Protein AF-A0A1H3P7P6-F1 (afdb_monomer_lite)

Radius of gyration: 22.03 Å; chains: 1; bounding box: 54×35×64 Å

Structure (mmCIF, N/CA/C/O backbone):
data_AF-A0A1H3P7P6-F1
#
_entry.id   AF-A0A1H3P7P6-F1
#
loop_
_atom_site.group_PDB
_atom_site.id
_atom_site.type_symbol
_atom_site.label_atom_id
_atom_site.label_alt_id
_atom_site.label_comp_id
_atom_site.label_asym_id
_atom_site.label_entity_id
_atom_site.label_seq_id
_atom_site.pdbx_PDB_ins_code
_atom_site.Cartn_x
_atom_site.Cartn_y
_atom_site.Cartn_z
_atom_site.occupancy
_atom_site.B_iso_or_equiv
_atom_site.auth_seq_id
_atom_site.auth_comp_id
_atom_site.auth_asym_id
_atom_site.auth_atom_id
_atom_site.pdbx_PDB_model_num
ATOM 1 N N . MET A 1 1 ? -0.765 0.058 4.656 1.00 95.88 1 MET A N 1
ATOM 2 C CA . MET A 1 1 ? -0.968 -0.649 5.944 1.00 95.88 1 MET A CA 1
ATOM 3 C C . MET A 1 1 ? -2.352 -1.252 5.969 1.00 95.88 1 MET A C 1
ATOM 5 O O . MET A 1 1 ? -3.207 -0.798 5.215 1.00 95.88 1 MET A O 1
ATOM 9 N N . PHE A 1 2 ? -2.593 -2.217 6.846 1.00 97.56 2 PHE A N 1
ATOM 10 C CA . PHE A 1 2 ? -3.927 -2.758 7.066 1.00 97.56 2 PHE A CA 1
A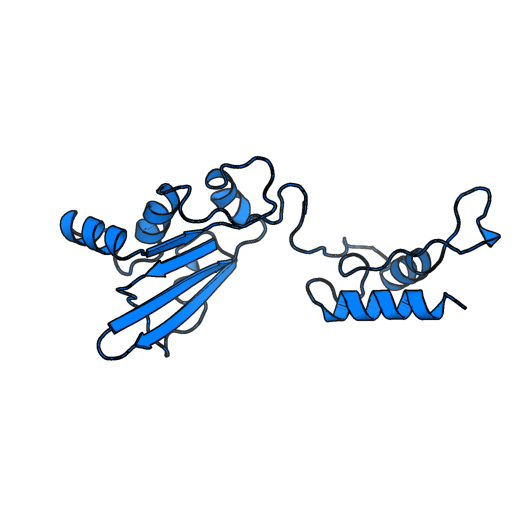TOM 11 C C . PHE A 1 2 ? -4.147 -3.141 8.531 1.00 97.56 2 PHE A C 1
ATOM 13 O O . PHE A 1 2 ? -3.188 -3.386 9.262 1.00 97.56 2 PHE A O 1
ATOM 20 N N . PHE A 1 3 ? -5.417 -3.219 8.923 1.00 97.81 3 PHE A N 1
ATOM 21 C CA . PHE A 1 3 ? -5.871 -3.686 10.231 1.00 97.81 3 PHE A CA 1
ATOM 22 C C . PHE A 1 3 ? -7.093 -4.581 10.047 1.00 97.81 3 PHE A C 1
ATOM 24 O O . PHE A 1 3 ? -8.014 -4.205 9.326 1.00 97.81 3 PHE A O 1
ATOM 31 N N . VAL A 1 4 ? -7.115 -5.735 10.709 1.00 97.38 4 VAL A N 1
ATOM 32 C CA . VAL A 1 4 ? -8.222 -6.698 10.725 1.00 97.38 4 VAL A CA 1
ATOM 33 C C . VAL A 1 4 ? -8.817 -6.736 12.126 1.00 97.38 4 VAL A C 1
ATOM 35 O O . VAL A 1 4 ? -8.105 -7.003 13.094 1.00 97.38 4 VAL A O 1
ATOM 38 N N . THR A 1 5 ? -10.123 -6.506 12.244 1.00 95.94 5 THR A N 1
ATOM 39 C CA . THR A 1 5 ? -10.837 -6.430 13.525 1.00 95.94 5 THR A CA 1
ATOM 40 C C . THR A 1 5 ? -12.080 -7.316 13.558 1.00 95.94 5 THR A C 1
ATOM 42 O O . THR A 1 5 ? -12.765 -7.499 12.547 1.00 95.94 5 THR A O 1
ATOM 45 N N . LYS A 1 6 ? -12.387 -7.853 14.744 1.00 95.56 6 LYS A N 1
ATOM 46 C CA . LYS A 1 6 ? -13.643 -8.565 15.033 1.00 95.56 6 LYS A CA 1
ATOM 47 C C . LYS A 1 6 ? -14.821 -7.629 15.315 1.00 95.56 6 LYS A C 1
ATOM 49 O O . LYS A 1 6 ? -15.964 -8.065 15.308 1.00 95.56 6 LYS A O 1
ATOM 54 N N . THR A 1 7 ? -14.555 -6.350 15.564 1.00 92.81 7 THR A N 1
ATOM 55 C CA . THR A 1 7 ? -15.573 -5.365 15.949 1.00 92.81 7 THR A CA 1
ATOM 56 C C . THR A 1 7 ? -15.496 -4.133 15.042 1.00 92.81 7 THR A C 1
ATOM 58 O O . THR A 1 7 ? -15.163 -3.040 15.512 1.00 92.81 7 THR A O 1
ATOM 61 N N . PRO A 1 8 ? -15.729 -4.279 13.723 1.00 94.69 8 PRO A N 1
ATOM 62 C CA . PRO A 1 8 ? -15.761 -3.126 12.833 1.00 94.69 8 PRO A CA 1
ATOM 63 C C . PRO A 1 8 ? -16.946 -2.222 13.185 1.00 94.69 8 PRO A C 1
ATOM 65 O O . PRO A 1 8 ? -18.066 -2.693 13.363 1.00 94.69 8 PRO A O 1
ATOM 68 N N . TRP A 1 9 ? -16.712 -0.911 13.250 1.00 92.75 9 TRP A N 1
ATOM 69 C CA . TRP A 1 9 ? -17.797 0.075 13.352 1.00 92.75 9 TRP A CA 1
ATOM 70 C C . TRP A 1 9 ? -18.445 0.367 11.987 1.00 92.75 9 TRP A C 1
ATOM 72 O O . TRP A 1 9 ? -19.517 0.966 11.919 1.00 92.75 9 TRP A O 1
ATOM 82 N N . TRP A 1 10 ? -17.781 -0.036 10.900 1.00 95.00 10 TRP A N 1
ATOM 83 C CA . TRP A 1 10 ? -18.256 0.061 9.522 1.00 95.00 10 TRP A CA 1
ATOM 84 C C . TRP A 1 10 ? -18.984 -1.215 9.081 1.00 95.00 10 TRP A C 1
ATOM 86 O O . TRP A 1 10 ? -18.931 -2.247 9.749 1.00 95.00 10 TRP A O 1
ATOM 96 N N . ASN A 1 11 ? -19.651 -1.150 7.929 1.00 95.25 11 ASN A N 1
ATOM 97 C CA . ASN A 1 11 ? -20.372 -2.269 7.321 1.00 95.25 11 ASN A CA 1
ATOM 98 C C . ASN A 1 11 ? -20.254 -2.248 5.784 1.00 95.25 11 ASN A C 1
ATOM 100 O O . ASN A 1 11 ? -19.568 -1.397 5.220 1.00 95.25 11 ASN A O 1
ATOM 104 N N . ALA A 1 12 ? -20.946 -3.163 5.098 1.00 93.94 12 ALA A N 1
ATOM 105 C CA . ALA A 1 12 ? -20.915 -3.293 3.635 1.00 93.94 12 ALA A CA 1
ATOM 106 C C . ALA A 1 12 ? -21.368 -2.037 2.856 1.00 93.94 12 ALA A C 1
ATOM 108 O O . ALA A 1 12 ? -21.060 -1.906 1.676 1.00 93.94 12 ALA A O 1
ATOM 109 N N . LYS A 1 13 ? -22.098 -1.110 3.491 1.00 95.81 13 LYS A N 1
ATOM 110 C CA . LYS A 1 13 ? -22.553 0.152 2.880 1.00 95.81 13 LYS A CA 1
ATOM 111 C C . LYS A 1 13 ? -21.611 1.324 3.164 1.00 95.81 13 LYS A C 1
ATOM 113 O O . LYS A 1 13 ? -21.817 2.414 2.630 1.00 95.81 13 LYS A O 1
ATOM 118 N N . THR A 1 14 ? -20.607 1.141 4.022 1.00 95.56 14 THR A N 1
ATOM 119 C CA . THR A 1 14 ? -19.633 2.189 4.322 1.00 95.56 14 THR A CA 1
ATOM 120 C C . THR A 1 14 ? -18.809 2.486 3.077 1.00 95.56 14 THR A C 1
ATOM 122 O O . THR A 1 14 ? -18.147 1.611 2.525 1.00 95.56 14 THR A O 1
ATOM 125 N N . LYS A 1 15 ? -18.848 3.742 2.628 1.00 96.12 15 LYS A N 1
ATOM 126 C CA . LYS A 1 15 ? -18.106 4.167 1.441 1.00 96.12 15 LYS A CA 1
ATOM 127 C C . LYS A 1 15 ? -16.597 4.174 1.728 1.00 96.12 15 LYS A C 1
ATOM 129 O O . LYS A 1 15 ? -16.200 4.538 2.844 1.00 96.12 15 LYS A O 1
ATOM 134 N N . PRO A 1 16 ? -15.749 3.864 0.731 1.00 94.81 16 PRO A N 1
ATOM 135 C CA . PRO A 1 16 ? -14.332 4.208 0.790 1.00 94.81 16 PRO A CA 1
ATOM 136 C C . PRO A 1 16 ? -14.144 5.684 1.163 1.00 94.81 16 PRO A C 1
ATOM 138 O O . PRO A 1 16 ? -15.038 6.506 0.955 1.00 94.81 16 PRO A O 1
ATOM 141 N N . GLN A 1 17 ? -12.987 6.025 1.723 1.00 96.12 17 GLN A N 1
ATOM 142 C CA . GLN A 1 17 ? -12.634 7.381 2.167 1.00 96.12 17 GLN A CA 1
ATOM 143 C C . GLN A 1 17 ? -13.450 7.952 3.330 1.00 96.12 17 GLN A C 1
ATOM 145 O O . GLN A 1 17 ? -13.184 9.071 3.771 1.00 96.12 17 GLN A O 1
ATOM 150 N N . THR A 1 18 ? -14.410 7.208 3.885 1.00 94.12 18 THR A N 1
ATOM 151 C CA . THR A 1 18 ? -15.083 7.625 5.120 1.00 94.12 18 THR A CA 1
ATOM 152 C C . THR A 1 18 ? -14.019 7.905 6.191 1.00 94.12 18 THR A C 1
ATOM 154 O O . THR A 1 18 ? -13.221 7.031 6.499 1.00 94.12 18 THR A O 1
ATOM 157 N N . ARG A 1 19 ? -13.987 9.132 6.735 1.00 91.19 19 ARG A N 1
ATOM 158 C CA . ARG A 1 19 ? -12.979 9.630 7.702 1.00 91.19 19 ARG A CA 1
ATOM 159 C C . ARG A 1 19 ? -11.539 9.794 7.180 1.00 91.19 19 ARG A C 1
ATOM 161 O O . ARG A 1 19 ? -10.628 9.919 7.997 1.00 91.19 19 ARG A O 1
ATOM 168 N N . ILE A 1 20 ? -11.307 9.868 5.867 1.00 93.12 20 ILE A N 1
ATOM 169 C CA . ILE A 1 20 ? -9.950 10.043 5.307 1.00 93.12 20 ILE A CA 1
ATOM 170 C C . ILE A 1 20 ? -9.201 11.253 5.889 1.00 93.12 20 ILE A C 1
ATOM 172 O O . ILE A 1 20 ? -8.018 11.158 6.187 1.00 93.12 20 ILE A O 1
ATOM 176 N N . SER A 1 21 ? -9.903 12.357 6.165 1.00 91.56 21 SER A N 1
ATOM 177 C CA . SER A 1 21 ? -9.319 13.576 6.744 1.00 91.56 21 SER A CA 1
ATOM 178 C C . SER A 1 21 ? -8.816 13.421 8.183 1.00 91.56 21 SER A C 1
ATOM 180 O O . SER A 1 21 ? -8.135 14.307 8.692 1.00 91.56 21 SER A O 1
ATOM 182 N N . SER A 1 22 ? -9.159 12.325 8.865 1.00 89.50 22 SER A N 1
ATOM 183 C CA . SER A 1 22 ? -8.781 12.091 10.263 1.00 89.50 22 SER A CA 1
ATOM 184 C C . SER A 1 22 ? -7.421 11.418 10.420 1.00 89.50 22 SER A C 1
ATOM 186 O O . SER A 1 22 ? -6.948 11.304 11.542 1.00 89.50 22 SER A O 1
ATOM 188 N N . ILE A 1 23 ? -6.805 10.932 9.343 1.00 92.94 23 ILE A N 1
ATOM 189 C CA . ILE A 1 23 ? -5.589 10.118 9.392 1.00 92.94 23 ILE A CA 1
ATOM 190 C C . ILE A 1 23 ? -4.609 10.576 8.304 1.00 92.94 23 ILE A C 1
ATOM 192 O O . ILE A 1 23 ? -5.054 10.952 7.222 1.0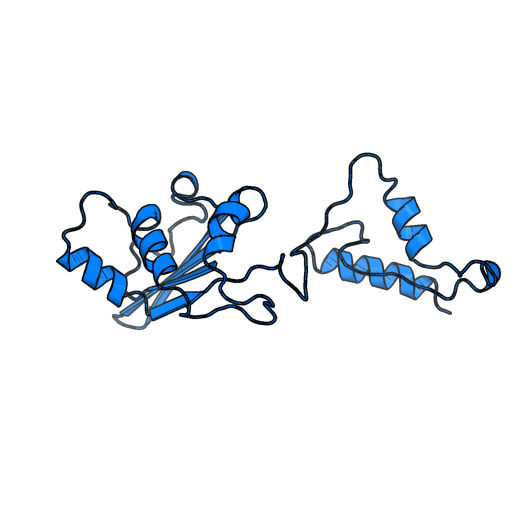0 92.94 23 ILE A O 1
ATOM 196 N N . PRO A 1 24 ? -3.280 10.528 8.524 1.00 95.00 24 PRO A N 1
ATOM 197 C CA . PRO A 1 24 ? -2.319 10.804 7.459 1.00 95.00 24 PRO A CA 1
ATOM 198 C C . PRO A 1 24 ? -2.389 9.728 6.365 1.00 95.00 24 PRO A C 1
ATOM 200 O O . PRO A 1 24 ? -1.671 8.744 6.419 1.00 95.00 24 PRO A O 1
ATOM 203 N N . ALA A 1 25 ? -3.253 9.854 5.368 1.00 95.94 25 ALA A N 1
ATOM 204 C CA . ALA A 1 25 ? -3.377 8.868 4.296 1.00 95.94 25 ALA A CA 1
ATOM 205 C C . ALA A 1 25 ? -3.871 9.522 3.009 1.00 95.94 25 ALA A C 1
ATOM 207 O O . ALA A 1 25 ? -4.503 10.575 3.048 1.00 95.94 25 ALA A O 1
ATOM 208 N N . ARG A 1 26 ? -3.611 8.860 1.880 1.00 95.50 26 ARG A N 1
ATOM 209 C CA . ARG A 1 26 ? -4.205 9.217 0.590 1.00 95.50 26 ARG A CA 1
ATOM 210 C C . ARG A 1 26 ? -5.553 8.540 0.417 1.00 95.50 26 ARG A C 1
ATOM 212 O O . ARG A 1 26 ? -6.504 9.164 -0.038 1.00 95.50 26 ARG A O 1
ATOM 219 N N . GLU A 1 27 ? -5.629 7.264 0.795 1.00 96.25 27 GLU A N 1
ATOM 220 C CA . GLU A 1 27 ? -6.845 6.478 0.647 1.00 96.25 27 GLU A CA 1
ATOM 221 C C . GLU A 1 27 ? -7.135 5.581 1.855 1.00 96.25 27 GLU A C 1
ATOM 223 O O . GLU A 1 27 ? -6.237 4.969 2.444 1.00 96.25 27 GLU A O 1
ATOM 228 N N . LEU A 1 28 ? -8.424 5.461 2.176 1.00 96.94 28 LEU A N 1
ATOM 229 C CA . LEU A 1 28 ? -8.976 4.495 3.117 1.00 96.94 28 LEU A CA 1
ATOM 230 C C . LEU A 1 28 ? -9.960 3.575 2.408 1.00 96.94 28 LEU A C 1
ATOM 232 O O . LEU A 1 28 ? -10.953 4.026 1.831 1.00 96.94 28 LEU A O 1
ATOM 236 N N . HIS A 1 29 ? -9.721 2.274 2.529 1.00 97.75 29 HIS A N 1
ATOM 237 C CA . HIS A 1 29 ? -10.602 1.244 1.990 1.00 97.75 29 HIS A CA 1
ATOM 238 C C . HIS A 1 29 ? -11.103 0.353 3.110 1.00 97.75 29 HIS A C 1
ATOM 240 O O . HIS A 1 29 ? -10.318 -0.118 3.932 1.00 97.75 29 HIS A O 1
ATOM 246 N N . TYR A 1 30 ? -12.408 0.111 3.121 1.00 97.38 30 TYR A N 1
ATOM 247 C CA . TYR A 1 30 ? -13.073 -0.718 4.112 1.00 97.38 30 TYR A CA 1
ATOM 248 C C . TYR A 1 30 ? -13.551 -2.005 3.457 1.00 97.38 30 TYR A C 1
ATOM 250 O O . TYR A 1 30 ? -14.218 -1.985 2.427 1.00 97.38 30 TYR A O 1
ATOM 258 N N . TYR A 1 31 ? -13.228 -3.120 4.089 1.00 97.00 31 TYR A N 1
ATOM 259 C CA . TYR A 1 31 ? -13.783 -4.426 3.794 1.00 97.00 31 TYR A CA 1
ATOM 260 C C . TYR A 1 31 ? -14.583 -4.892 5.005 1.00 97.00 31 TYR A C 1
ATOM 262 O O . TYR A 1 31 ? -14.176 -4.688 6.155 1.00 97.00 31 TYR A O 1
ATOM 270 N N . TYR A 1 32 ? -15.722 -5.514 4.746 1.00 97.06 32 TYR A N 1
ATOM 271 C CA . TYR A 1 32 ? -16.620 -6.037 5.762 1.00 97.06 32 TYR A CA 1
ATOM 272 C C . TYR A 1 32 ? -17.166 -7.377 5.292 1.00 97.06 32 TYR A C 1
ATOM 274 O O . TYR A 1 32 ? -17.545 -7.518 4.131 1.00 97.06 32 TYR A O 1
ATOM 282 N N . ARG A 1 33 ? -17.219 -8.344 6.204 1.00 94.88 33 ARG A N 1
ATOM 283 C CA . ARG A 1 33 ? -17.880 -9.628 5.991 1.00 94.88 33 ARG A CA 1
ATOM 284 C C . ARG A 1 33 ? -18.620 -10.058 7.253 1.00 94.88 33 ARG A C 1
ATOM 286 O O . ARG A 1 33 ? -18.193 -9.746 8.368 1.00 94.88 33 ARG A O 1
ATOM 293 N N . GLU A 1 34 ? -19.685 -10.815 7.044 1.00 93.44 34 GLU A N 1
ATOM 294 C CA . GLU A 1 34 ? -20.414 -11.540 8.083 1.00 93.44 34 GLU A CA 1
ATOM 295 C C . GLU A 1 34 ? -20.114 -13.031 7.917 1.00 93.44 34 GLU A C 1
ATOM 297 O O . GLU A 1 34 ? -20.113 -13.549 6.801 1.00 93.44 34 GLU A O 1
ATOM 302 N N . GLU A 1 35 ? -19.794 -13.701 9.019 1.00 84.94 35 GLU A N 1
ATOM 303 C CA . GLU A 1 35 ? -19.527 -15.139 9.088 1.00 84.94 35 GLU A CA 1
ATOM 304 C C . GLU A 1 35 ? -20.428 -15.720 10.186 1.00 84.94 35 GLU A C 1
ATOM 306 O O . GLU A 1 35 ? -20.048 -15.781 11.354 1.00 84.94 35 GLU A O 1
ATOM 311 N N . GLY A 1 36 ? -21.660 -16.086 9.815 1.00 86.00 36 GLY A N 1
ATOM 312 C CA . GLY A 1 36 ? -22.705 -16.437 10.782 1.00 86.00 36 GLY A CA 1
ATOM 313 C C . GLY A 1 36 ? -23.077 -15.231 11.646 1.00 86.00 36 GLY A C 1
ATOM 314 O O . GLY A 1 36 ? -23.346 -14.154 11.116 1.00 86.00 36 GLY A O 1
ATOM 315 N N . ASP A 1 37 ? -23.035 -15.403 12.967 1.00 86.19 37 ASP A N 1
ATOM 316 C CA . ASP A 1 37 ? -23.280 -14.323 13.934 1.00 86.19 37 ASP A CA 1
ATOM 317 C C . ASP A 1 37 ? -22.048 -13.425 14.165 1.00 86.19 37 ASP A C 1
ATOM 319 O O . ASP A 1 37 ? -22.123 -12.412 14.868 1.00 86.19 37 ASP A O 1
ATOM 323 N N . GLU A 1 38 ? -20.892 -13.770 13.586 1.00 90.81 38 GLU A N 1
ATOM 324 C CA . GLU A 1 38 ? -19.673 -12.983 13.732 1.00 90.81 38 GLU A CA 1
ATOM 325 C C . GLU A 1 38 ? -19.503 -11.941 12.624 1.00 90.81 38 GLU A C 1
ATOM 327 O O . GLU A 1 38 ? -19.786 -12.162 11.446 1.00 90.81 38 GLU A O 1
ATOM 332 N N . LYS A 1 39 ? -18.927 -10.797 13.005 1.00 93.19 39 LYS A N 1
ATOM 333 C CA . LYS A 1 39 ? -18.513 -9.738 12.083 1.00 93.19 39 LYS A CA 1
ATOM 334 C C . LYS A 1 39 ? -16.997 -9.713 11.968 1.00 93.19 39 LYS A C 1
ATOM 336 O O . LYS A 1 39 ? -16.262 -9.934 12.937 1.00 93.19 39 LYS A O 1
ATOM 341 N N . ARG A 1 40 ? -16.507 -9.416 10.768 1.00 95.56 40 ARG A N 1
ATOM 342 C CA . ARG A 1 40 ? -15.085 -9.179 10.509 1.00 95.56 40 ARG A CA 1
ATOM 343 C C . ARG A 1 40 ? -14.940 -7.987 9.582 1.00 95.56 40 ARG A C 1
ATOM 345 O O . ARG A 1 40 ? -15.624 -7.885 8.567 1.00 95.56 40 ARG A O 1
ATOM 352 N N . GLY A 1 41 ? -14.020 -7.097 9.922 1.00 96.38 41 GLY A N 1
ATOM 353 C CA . GLY A 1 41 ? -13.666 -5.973 9.072 1.00 96.38 41 GLY A CA 1
ATOM 354 C C . GLY A 1 41 ? -12.173 -5.911 8.835 1.00 96.38 41 GLY A C 1
ATOM 355 O O . GLY A 1 41 ? -11.383 -6.249 9.713 1.00 96.38 41 GLY A O 1
ATOM 356 N N . MET A 1 42 ? -11.794 -5.432 7.658 1.00 97.38 42 MET A N 1
ATOM 357 C CA . MET A 1 42 ? -10.442 -4.967 7.390 1.00 97.38 42 MET A CA 1
ATOM 358 C C . MET A 1 42 ? -10.511 -3.512 6.942 1.00 97.38 42 MET A C 1
ATOM 360 O O . MET A 1 42 ? -11.380 -3.150 6.155 1.00 97.38 42 MET A O 1
ATOM 364 N N . VAL A 1 43 ? -9.595 -2.682 7.423 1.00 97.31 43 VAL A N 1
ATOM 365 C CA . VAL A 1 43 ? -9.352 -1.360 6.846 1.00 97.31 43 VAL A CA 1
ATOM 366 C C . VAL A 1 43 ? -7.940 -1.319 6.287 1.00 97.31 43 VAL A C 1
ATOM 368 O O . VAL A 1 43 ? -6.984 -1.693 6.968 1.00 97.31 43 VAL A O 1
ATOM 371 N N . MET A 1 44 ? -7.812 -0.881 5.038 1.00 97.94 44 MET A N 1
ATOM 372 C CA . MET A 1 44 ? -6.535 -0.582 4.408 1.00 97.94 44 MET A CA 1
ATOM 373 C C . MET A 1 44 ? -6.307 0.924 4.446 1.00 97.94 44 MET A C 1
ATOM 375 O O . MET A 1 44 ? -7.150 1.702 4.005 1.00 97.94 44 MET A O 1
ATOM 379 N N . VAL A 1 45 ? -5.137 1.308 4.946 1.00 97.38 45 VAL A N 1
ATOM 380 C CA . VAL A 1 45 ? -4.640 2.682 4.928 1.00 97.38 45 VAL A CA 1
ATOM 381 C C . VAL A 1 45 ? -3.537 2.754 3.881 1.00 97.38 45 VAL A C 1
ATOM 383 O O . VAL A 1 45 ? -2.456 2.183 4.074 1.00 97.38 45 VAL A O 1
ATOM 386 N N . TYR A 1 46 ? -3.827 3.403 2.758 1.00 96.69 46 TYR A N 1
ATOM 387 C CA . TYR A 1 46 ? -2.894 3.590 1.653 1.00 96.69 46 TYR A CA 1
ATOM 388 C C . TYR A 1 46 ? -2.362 5.023 1.664 1.00 96.69 46 TYR A C 1
ATOM 390 O O . TYR A 1 46 ? -3.117 5.987 1.802 1.00 96.69 46 TYR A O 1
ATOM 398 N N . ALA A 1 47 ? -1.045 5.156 1.560 1.00 95.44 47 ALA A N 1
ATOM 399 C CA . ALA A 1 47 ? -0.354 6.430 1.649 1.00 95.44 47 ALA A CA 1
ATOM 400 C C . ALA A 1 47 ? 0.816 6.456 0.666 1.00 95.44 47 ALA A C 1
ATOM 402 O O . ALA A 1 47 ? 1.562 5.484 0.562 1.00 95.44 47 ALA A O 1
ATOM 403 N N . ASP A 1 48 ? 0.978 7.596 0.015 1.00 92.56 48 ASP A N 1
ATOM 404 C CA . ASP A 1 48 ? 2.130 8.019 -0.771 1.00 92.56 48 ASP A CA 1
ATOM 405 C C . ASP A 1 48 ? 2.714 9.304 -0.153 1.00 92.56 48 ASP A C 1
ATOM 407 O O . ASP A 1 48 ? 2.406 9.659 0.993 1.00 92.56 48 ASP A O 1
ATOM 411 N N . ALA A 1 49 ? 3.618 9.984 -0.855 1.00 90.00 49 ALA A N 1
ATOM 412 C CA . ALA A 1 49 ? 4.137 11.265 -0.394 1.00 90.00 49 ALA A CA 1
ATOM 413 C C . ALA A 1 49 ? 3.030 12.347 -0.414 1.00 90.00 49 ALA A C 1
ATOM 415 O O . ALA A 1 49 ? 2.335 12.474 -1.416 1.00 90.00 49 ALA A O 1
ATOM 416 N N . PRO A 1 50 ? 2.882 13.169 0.647 1.00 92.81 50 PRO A N 1
ATOM 417 C CA . PRO A 1 50 ? 3.765 13.274 1.812 1.00 92.81 50 PRO A CA 1
ATOM 418 C C . PRO A 1 50 ? 3.384 12.360 2.989 1.00 92.81 50 PRO A C 1
ATOM 420 O O . PRO A 1 50 ? 4.204 12.169 3.890 1.00 92.81 50 PRO A O 1
ATOM 423 N N . SER A 1 51 ? 2.174 11.793 3.007 1.00 93.25 51 SER A N 1
ATOM 424 C CA . SER A 1 51 ? 1.614 11.043 4.141 1.00 93.25 51 SER A CA 1
ATOM 425 C C . SER A 1 51 ? 2.464 9.844 4.576 1.00 93.25 51 SER A C 1
ATOM 427 O O . SER A 1 51 ? 2.526 9.537 5.766 1.00 93.25 51 SER A O 1
ATOM 429 N N . MET A 1 52 ? 3.184 9.195 3.656 1.00 92.19 52 MET A N 1
ATOM 430 C CA . MET A 1 52 ? 4.080 8.076 3.968 1.00 92.19 52 MET A CA 1
ATOM 431 C C . MET A 1 52 ? 5.184 8.441 4.976 1.00 92.19 52 MET A C 1
ATOM 433 O O . MET A 1 52 ? 5.627 7.583 5.741 1.00 92.19 52 MET A O 1
ATOM 437 N N . ASN A 1 53 ? 5.594 9.717 5.043 1.00 93.56 53 ASN A N 1
ATOM 438 C CA . ASN A 1 53 ? 6.625 10.174 5.980 1.00 93.56 53 ASN A CA 1
ATOM 439 C C . ASN A 1 53 ? 6.208 10.039 7.442 1.00 93.56 53 ASN A C 1
ATOM 441 O O . ASN A 1 53 ? 7.072 9.910 8.305 1.00 93.56 53 ASN A O 1
ATOM 445 N N . TYR A 1 54 ? 4.905 10.048 7.715 1.00 95.38 54 TYR A N 1
ATOM 446 C CA . TYR A 1 54 ? 4.378 9.771 9.041 1.00 95.38 54 TYR A CA 1
ATOM 447 C C . TYR A 1 54 ? 4.522 8.285 9.403 1.00 95.38 54 TYR A C 1
ATOM 449 O O . TYR A 1 54 ? 4.888 7.946 10.526 1.00 95.38 54 TYR A O 1
ATOM 457 N N . TRP A 1 55 ? 4.282 7.386 8.445 1.00 95.69 55 TRP A N 1
ATOM 458 C CA . TRP A 1 55 ? 4.198 5.947 8.709 1.00 95.69 55 TRP A CA 1
ATOM 459 C C . TRP A 1 55 ? 5.530 5.204 8.691 1.00 95.69 55 TRP A C 1
ATOM 461 O O . TRP A 1 55 ? 5.647 4.152 9.316 1.00 95.69 55 TRP A O 1
ATOM 471 N N . LYS A 1 56 ? 6.552 5.735 8.012 1.00 93.44 56 LYS A N 1
ATOM 472 C CA . LYS A 1 56 ? 7.862 5.068 7.896 1.00 93.44 56 LYS A CA 1
ATOM 473 C C . LYS A 1 56 ? 8.520 4.747 9.247 1.00 93.44 56 LYS A C 1
ATOM 475 O O . LYS A 1 56 ? 9.307 3.810 9.335 1.00 93.44 56 LYS A O 1
ATOM 480 N N . PHE A 1 57 ? 8.169 5.478 10.309 1.00 94.69 57 PHE A N 1
ATOM 481 C CA . PHE A 1 57 ? 8.674 5.260 11.671 1.00 94.69 57 PHE A CA 1
ATOM 482 C C . PHE A 1 57 ? 8.135 3.993 12.355 1.00 94.69 57 PHE A C 1
ATOM 484 O O . PHE A 1 57 ? 8.664 3.597 13.397 1.00 94.69 57 PHE A O 1
ATOM 491 N N . PHE A 1 58 ? 7.104 3.364 11.783 1.00 96.00 58 PHE A N 1
ATOM 492 C CA . PHE A 1 58 ? 6.559 2.085 12.248 1.00 96.00 58 PHE A CA 1
ATOM 493 C C . PHE A 1 58 ? 7.136 0.877 11.495 1.00 96.00 58 PHE A C 1
ATOM 495 O O . PHE A 1 58 ? 6.767 -0.254 11.789 1.00 96.00 58 PHE A O 1
ATOM 502 N N . VAL A 1 59 ? 8.023 1.103 10.517 1.00 95.19 59 VAL A N 1
ATOM 503 C CA . VAL A 1 59 ? 8.697 0.034 9.766 1.00 95.19 59 VAL A CA 1
ATOM 504 C C . VAL A 1 59 ? 10.027 -0.285 10.437 1.00 95.19 59 VAL A C 1
ATOM 506 O O . VAL A 1 59 ? 10.967 0.515 10.363 1.00 95.19 59 VAL A O 1
ATOM 509 N N . LYS A 1 60 ? 10.123 -1.455 11.067 1.00 93.12 60 LYS A N 1
ATOM 510 C CA . LYS A 1 60 ? 11.274 -1.853 11.888 1.00 93.12 60 LYS A CA 1
ATOM 511 C C . LYS A 1 60 ? 12.459 -2.340 11.063 1.00 93.12 60 LYS A C 1
ATOM 513 O O . LYS A 1 60 ? 13.602 -2.025 11.387 1.00 93.12 60 LYS A O 1
ATOM 518 N N . ASN A 1 61 ? 12.212 -3.095 9.999 1.00 91.19 61 ASN A N 1
ATOM 519 C CA . ASN A 1 61 ? 13.275 -3.715 9.223 1.00 91.19 61 ASN A CA 1
ATOM 520 C C . ASN A 1 61 ? 13.898 -2.718 8.247 1.00 91.19 61 ASN A C 1
ATOM 522 O O . ASN A 1 61 ? 13.220 -1.866 7.662 1.00 91.19 61 ASN A O 1
ATOM 526 N N . LYS A 1 62 ? 15.215 -2.837 8.055 1.00 86.69 62 LYS A N 1
ATOM 527 C CA . LYS A 1 62 ? 15.954 -2.033 7.074 1.00 86.69 62 LYS A CA 1
ATOM 528 C C . LYS A 1 62 ? 15.562 -2.410 5.642 1.00 86.69 62 LYS A C 1
ATOM 530 O O . LYS A 1 62 ? 15.263 -1.526 4.850 1.00 86.69 62 LYS A O 1
ATOM 535 N N . SER A 1 63 ? 15.512 -3.709 5.349 1.00 89.94 63 SER A N 1
ATOM 536 C CA . SER A 1 63 ? 14.985 -4.249 4.094 1.00 89.94 63 SER A CA 1
ATOM 537 C C . SER A 1 63 ? 13.574 -4.783 4.309 1.00 89.94 63 SER A C 1
ATOM 539 O O . SER A 1 63 ? 13.279 -5.396 5.334 1.00 89.94 63 SER A O 1
ATOM 541 N N . HIS A 1 64 ? 12.703 -4.564 3.333 1.00 91.88 64 HIS A N 1
ATOM 542 C CA . HIS A 1 64 ? 11.278 -4.816 3.436 1.00 91.88 64 HIS A CA 1
ATOM 543 C C . HIS A 1 64 ? 10.790 -5.716 2.297 1.00 91.88 64 HIS A C 1
ATOM 545 O O . HIS A 1 64 ? 9.854 -5.382 1.581 1.00 91.88 64 HIS A O 1
ATOM 551 N N . GLN A 1 65 ? 11.410 -6.893 2.129 1.00 90.31 65 GLN A N 1
ATOM 552 C CA . GLN A 1 65 ? 11.022 -7.885 1.110 1.00 90.31 65 GLN A CA 1
ATOM 553 C C . GLN A 1 65 ? 9.569 -8.360 1.246 1.00 90.31 65 GLN A C 1
ATOM 555 O O . GLN A 1 65 ? 8.875 -8.545 0.245 1.00 90.31 65 GLN A O 1
ATOM 560 N N . LYS A 1 66 ? 9.062 -8.473 2.479 1.00 93.19 66 LYS A N 1
ATOM 561 C CA . LYS A 1 66 ? 7.678 -8.860 2.821 1.00 93.19 66 LYS A CA 1
ATOM 562 C C . LYS A 1 66 ? 7.036 -7.776 3.693 1.00 93.19 66 LYS A C 1
ATOM 564 O O . LYS A 1 66 ? 7.756 -6.925 4.201 1.00 93.19 66 LYS A O 1
ATOM 569 N N . ALA A 1 67 ? 5.709 -7.759 3.815 1.00 94.38 67 ALA A N 1
ATOM 570 C CA . ALA A 1 67 ? 5.041 -6.855 4.752 1.00 94.38 67 ALA A CA 1
ATOM 571 C C . ALA A 1 67 ? 5.381 -7.242 6.203 1.00 94.38 67 ALA A C 1
ATOM 573 O O . ALA A 1 67 ? 5.444 -8.430 6.526 1.00 94.38 67 ALA A O 1
ATOM 574 N N . GLU A 1 68 ? 5.567 -6.253 7.073 1.00 96.50 68 GLU A N 1
ATOM 575 C CA . GLU A 1 68 ? 5.720 -6.457 8.512 1.00 96.50 68 GLU A CA 1
ATOM 576 C C . GLU A 1 68 ? 4.351 -6.674 9.145 1.00 96.50 68 GLU A C 1
ATOM 578 O O . GLU A 1 68 ? 3.546 -5.746 9.243 1.00 96.50 68 GLU A O 1
ATOM 583 N N . ILE A 1 69 ? 4.085 -7.913 9.555 1.00 97.69 69 ILE A N 1
ATOM 584 C CA . ILE A 1 69 ? 2.817 -8.320 10.163 1.00 97.69 69 ILE A CA 1
ATOM 585 C C . ILE A 1 69 ? 2.993 -8.446 11.673 1.00 97.69 69 ILE A C 1
ATOM 587 O O . ILE A 1 69 ? 3.907 -9.130 12.127 1.00 97.69 69 ILE A O 1
ATOM 591 N N . ASN A 1 70 ? 2.109 -7.805 12.438 1.00 96.88 70 ASN A N 1
ATOM 592 C CA . ASN A 1 70 ? 2.058 -7.852 13.902 1.00 96.88 70 ASN A CA 1
ATOM 593 C C . ASN A 1 70 ? 3.384 -7.482 14.605 1.00 96.88 70 ASN A C 1
ATOM 595 O O . ASN A 1 70 ? 3.665 -7.983 15.689 1.00 96.88 70 ASN A O 1
ATOM 599 N N . GLN A 1 71 ? 4.221 -6.632 13.994 1.00 95.62 71 GLN A N 1
ATOM 600 C CA . GLN A 1 71 ? 5.554 -6.324 14.537 1.00 95.62 71 GLN A CA 1
ATOM 601 C C . GLN A 1 71 ? 5.606 -5.061 15.403 1.00 95.62 71 GLN A C 1
ATOM 603 O O . GLN A 1 71 ? 6.400 -5.012 16.342 1.00 95.62 71 GLN A O 1
ATOM 608 N N . ASP A 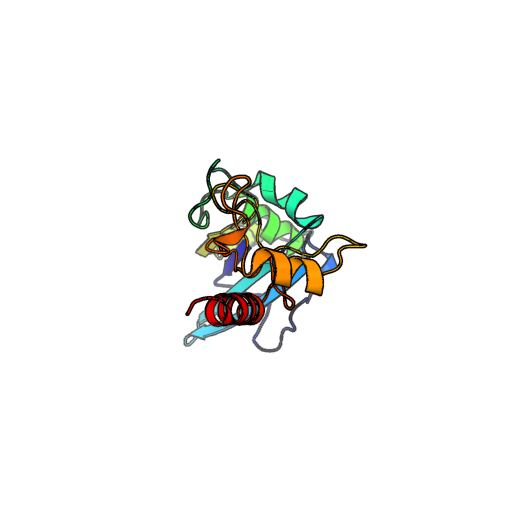1 72 ? 4.821 -4.025 15.095 1.00 96.56 72 ASP A N 1
ATOM 609 C CA . ASP A 1 72 ? 4.852 -2.741 15.807 1.00 96.56 72 ASP A CA 1
ATOM 610 C C . ASP A 1 72 ? 3.478 -2.366 16.366 1.00 96.56 72 ASP A C 1
ATOM 612 O O . ASP A 1 72 ? 2.639 -1.787 15.675 1.00 96.56 72 ASP A O 1
ATOM 616 N N . GLU A 1 73 ? 3.253 -2.684 17.639 1.00 95.69 73 GLU A N 1
ATOM 617 C CA . GLU A 1 73 ? 1.984 -2.433 18.331 1.00 95.69 73 GLU A CA 1
ATOM 618 C C . GLU A 1 73 ? 1.600 -0.947 18.386 1.00 95.69 73 GLU A C 1
ATOM 620 O O . GLU A 1 73 ? 0.418 -0.631 18.506 1.00 95.69 73 GLU A O 1
ATOM 625 N N . ARG A 1 74 ? 2.542 -0.014 18.176 1.00 96.12 74 ARG A N 1
ATOM 626 C CA . ARG A 1 74 ? 2.218 1.419 18.062 1.00 96.12 74 ARG A CA 1
ATOM 627 C C . ARG A 1 74 ? 1.283 1.710 16.880 1.00 96.12 74 ARG A C 1
ATOM 629 O O . ARG A 1 74 ? 0.592 2.729 16.879 1.00 96.12 74 ARG A O 1
ATOM 636 N N . LEU A 1 75 ? 1.208 0.816 15.886 1.00 96.56 75 LEU A N 1
ATOM 637 C CA . LEU A 1 75 ? 0.207 0.880 14.815 1.00 96.56 75 LEU A CA 1
ATOM 638 C C . LEU A 1 75 ? -1.219 0.692 15.346 1.00 96.56 75 LEU A C 1
ATOM 640 O O . LEU A 1 75 ? -2.127 1.380 14.878 1.00 96.56 75 LEU A O 1
ATOM 644 N N . ILE A 1 76 ? -1.427 -0.187 16.335 1.00 95.62 76 ILE A N 1
ATOM 645 C CA . ILE A 1 76 ? -2.729 -0.344 17.002 1.00 95.62 76 ILE A CA 1
ATOM 646 C C . ILE A 1 76 ? -3.119 0.971 17.674 1.00 95.62 76 ILE A C 1
ATOM 648 O O . ILE A 1 76 ? -4.258 1.416 17.550 1.00 95.62 76 ILE A O 1
ATOM 652 N N . GLU A 1 77 ? -2.175 1.649 18.324 1.00 93.44 77 GLU A N 1
ATOM 653 C CA . GLU A 1 77 ? -2.439 2.951 18.939 1.00 93.44 77 GLU A CA 1
ATOM 654 C C . GLU A 1 77 ? -2.880 3.993 17.905 1.00 93.44 77 GLU A C 1
ATOM 656 O O . GLU A 1 77 ? -3.806 4.758 18.174 1.00 93.44 77 GLU A O 1
ATOM 661 N N . GLN A 1 78 ? -2.279 3.998 16.707 1.00 93.69 78 GLN A N 1
ATOM 662 C CA . GLN A 1 78 ? -2.698 4.900 15.628 1.00 93.69 78 GLN A CA 1
ATOM 663 C C . GLN A 1 78 ? -4.079 4.541 15.078 1.00 93.69 78 GLN A C 1
ATOM 665 O O . GLN A 1 78 ? -4.883 5.437 14.814 1.00 93.69 78 GLN A O 1
ATOM 670 N N . TYR A 1 79 ? -4.393 3.249 14.951 1.00 93.12 79 TYR A N 1
ATOM 671 C CA . TYR A 1 79 ? -5.741 2.801 14.606 1.00 93.12 79 TYR A CA 1
ATOM 672 C C . TYR A 1 79 ? -6.764 3.322 15.623 1.00 93.12 79 TYR A C 1
ATOM 674 O O . TYR A 1 79 ? -7.746 3.959 15.243 1.00 93.12 79 TYR A O 1
ATOM 682 N N . LEU A 1 80 ? -6.504 3.123 16.918 1.00 91.69 80 LEU A N 1
ATOM 683 C CA . LEU A 1 80 ? -7.381 3.583 17.997 1.00 91.69 80 LEU A CA 1
ATOM 684 C C . LEU A 1 80 ? -7.486 5.112 18.044 1.00 91.69 80 LEU A C 1
ATOM 686 O O . LEU A 1 80 ? -8.519 5.652 18.414 1.00 91.69 80 LEU A O 1
ATOM 690 N N . LYS A 1 81 ? -6.430 5.828 17.656 1.00 90.19 81 LYS A N 1
ATOM 691 C CA . LYS A 1 81 ? -6.417 7.293 17.639 1.00 90.19 81 LYS A CA 1
ATOM 692 C C . LYS A 1 81 ? -7.231 7.887 16.490 1.00 90.19 81 LYS A C 1
ATOM 694 O O . LYS A 1 81 ? -7.900 8.895 16.689 1.00 90.19 81 LYS A O 1
ATOM 699 N N . TYR A 1 82 ? -7.159 7.314 15.290 1.00 90.12 82 TYR A N 1
ATOM 700 C CA . TYR A 1 82 ? -7.708 7.966 14.093 1.00 90.12 82 TYR A CA 1
ATOM 701 C C . TYR A 1 82 ? -8.926 7.256 13.501 1.00 90.12 82 TYR A C 1
ATOM 703 O O . TYR A 1 82 ? -9.846 7.901 12.984 1.00 90.12 82 TYR A O 1
ATOM 711 N N . LEU A 1 83 ? -8.947 5.926 13.578 1.00 88.25 83 LEU A N 1
ATOM 712 C CA . LEU A 1 83 ? -9.896 5.093 12.846 1.00 88.25 83 LEU A CA 1
ATOM 713 C C . LEU A 1 83 ? -11.077 4.634 13.692 1.00 88.25 83 LEU A C 1
ATOM 715 O O . LEU A 1 83 ? -12.018 4.102 13.119 1.00 88.25 83 LEU A O 1
ATOM 719 N N . THR A 1 84 ? -11.093 4.859 15.006 1.00 85.81 84 THR A N 1
ATOM 720 C CA . THR A 1 84 ? -12.287 4.601 15.830 1.00 85.81 84 THR A CA 1
ATOM 721 C C . THR A 1 84 ? -13.259 5.778 15.783 1.00 85.81 84 THR A C 1
ATOM 723 O O . THR A 1 84 ? -12.800 6.920 15.698 1.00 85.81 84 THR A O 1
ATOM 726 N N . PRO A 1 85 ? -14.581 5.560 15.907 1.00 75.75 85 PRO A N 1
ATOM 727 C CA . PRO A 1 85 ? -15.571 6.625 15.847 1.00 75.75 85 PRO A CA 1
ATOM 728 C C . PRO A 1 85 ? -15.308 7.773 16.828 1.00 75.75 85 PRO A C 1
ATOM 730 O O . PRO A 1 85 ? -15.532 8.927 16.455 1.00 75.75 85 PRO A O 1
ATOM 733 N N . HIS A 1 86 ? -14.850 7.475 18.051 1.00 68.69 86 HIS A N 1
ATOM 734 C CA . HIS A 1 86 ? -14.805 8.415 19.181 1.00 68.69 86 HIS A CA 1
ATOM 735 C C . HIS A 1 86 ? -13.456 8.378 19.937 1.00 68.69 86 HIS A C 1
ATOM 737 O O . HIS A 1 86 ? -13.396 7.971 21.092 1.00 68.69 86 HIS A O 1
ATOM 743 N N . PRO A 1 87 ? -12.341 8.815 19.336 1.00 63.75 87 PRO A N 1
ATOM 744 C CA . PRO A 1 87 ? -11.008 8.601 19.912 1.00 63.75 87 PRO A CA 1
ATOM 745 C C . PRO A 1 87 ? -10.732 9.364 21.225 1.00 63.75 87 PRO A C 1
ATOM 747 O O . PRO A 1 87 ? -9.782 9.025 21.929 1.00 63.75 87 PRO A O 1
ATOM 750 N N . ALA A 1 88 ? -11.551 10.367 21.569 1.00 54.97 88 ALA A N 1
ATOM 751 C CA . ALA A 1 88 ? -11.400 11.202 22.766 1.00 54.97 88 ALA A CA 1
ATOM 752 C C . ALA A 1 88 ? -12.277 10.778 23.966 1.00 54.97 88 ALA A C 1
ATOM 754 O O . ALA A 1 88 ? -12.142 11.367 25.034 1.00 54.97 88 ALA A O 1
ATOM 755 N N . SER A 1 89 ? -13.163 9.783 23.820 1.00 56.53 89 SER A N 1
ATOM 756 C CA . SER A 1 89 ? -14.156 9.430 24.856 1.00 56.53 89 SER A CA 1
ATOM 757 C C . SER A 1 89 ? -14.263 7.931 25.152 1.00 56.53 89 SER A C 1
ATOM 759 O O . SER A 1 89 ? -15.251 7.493 25.734 1.00 56.53 89 SER A O 1
ATOM 761 N N . ILE A 1 90 ? -13.278 7.135 24.734 1.00 65.12 90 ILE A N 1
ATOM 762 C CA . ILE A 1 90 ? -13.264 5.694 24.994 1.00 65.12 90 ILE A CA 1
ATOM 763 C C . ILE A 1 90 ? -12.695 5.453 26.398 1.00 65.12 90 ILE A C 1
ATOM 765 O O . ILE A 1 90 ? -11.519 5.726 26.654 1.00 65.12 90 ILE A O 1
ATOM 769 N N . ASP A 1 91 ? -13.533 4.919 27.287 1.00 83.00 91 ASP A N 1
ATOM 770 C CA . ASP A 1 91 ? -13.142 4.368 28.590 1.00 83.00 91 ASP A CA 1
ATOM 771 C C . ASP A 1 91 ? -11.926 3.427 28.427 1.00 83.00 91 ASP A C 1
ATOM 773 O O . ASP A 1 91 ? -11.921 2.602 27.505 1.00 83.00 91 ASP A O 1
ATOM 777 N N . PRO A 1 92 ? -10.881 3.496 29.282 1.00 86.25 92 PRO A N 1
ATOM 778 C CA . PRO A 1 92 ? -9.724 2.601 29.208 1.00 86.25 92 PRO A CA 1
ATOM 779 C C . PRO A 1 92 ? -10.058 1.117 28.994 1.00 86.25 92 PRO A C 1
ATOM 781 O O . PRO A 1 92 ? -9.337 0.423 28.268 1.00 86.25 92 PRO A O 1
ATOM 784 N N . LYS A 1 93 ? -11.160 0.622 29.574 1.00 87.50 93 LYS A N 1
ATOM 785 C CA . LYS A 1 93 ? -11.616 -0.761 29.381 1.00 87.50 93 LYS A CA 1
ATOM 786 C C . LYS A 1 93 ? -12.076 -1.024 27.947 1.00 87.50 93 LYS A C 1
ATOM 788 O O . LYS A 1 93 ? -11.685 -2.031 27.358 1.00 87.50 93 LYS A O 1
ATOM 793 N N . GLU A 1 94 ? -12.868 -0.124 27.373 1.00 85.81 94 GLU A N 1
ATOM 794 C CA . GLU A 1 94 ? -13.316 -0.223 25.984 1.00 85.81 94 GLU A CA 1
ATOM 795 C C . GLU A 1 94 ? -12.133 -0.086 25.016 1.00 85.81 94 GLU A C 1
ATOM 797 O O . GLU A 1 94 ? -12.021 -0.862 24.066 1.00 85.81 94 GLU A O 1
ATOM 802 N N . ARG A 1 95 ? -11.178 0.808 25.303 1.00 87.81 95 ARG A N 1
ATOM 803 C CA . ARG A 1 95 ? -9.962 0.968 24.490 1.00 87.81 95 ARG A CA 1
ATOM 804 C C . ARG A 1 95 ? -9.169 -0.332 24.442 1.00 87.81 95 ARG A C 1
ATOM 806 O O . ARG A 1 95 ? -8.739 -0.758 23.370 1.00 87.81 95 ARG A O 1
ATOM 813 N N . LYS A 1 96 ? -9.006 -0.982 25.598 1.00 90.25 96 LYS A N 1
ATOM 814 C CA . LYS A 1 96 ? -8.351 -2.289 25.710 1.00 90.25 96 LYS A CA 1
ATOM 815 C C . LYS A 1 96 ? -9.109 -3.367 24.933 1.00 90.25 96 LYS A C 1
ATOM 817 O O . LYS A 1 96 ? -8.477 -4.132 24.211 1.00 90.25 96 LYS A O 1
ATOM 822 N N . ALA A 1 97 ? -10.437 -3.404 25.030 1.00 90.88 97 ALA A N 1
ATOM 823 C CA . ALA A 1 97 ? -11.257 -4.362 24.289 1.00 90.88 97 ALA A CA 1
ATOM 824 C C . ALA A 1 97 ? -11.134 -4.176 22.765 1.00 90.88 97 ALA A C 1
ATOM 826 O O . ALA A 1 97 ? -10.947 -5.150 22.040 1.00 90.88 97 ALA A O 1
ATOM 827 N N . GLN A 1 98 ? -11.160 -2.933 22.273 1.00 90.56 98 GLN A N 1
ATOM 828 C CA . GLN A 1 98 ? -10.975 -2.631 20.849 1.00 90.56 98 GLN A CA 1
ATOM 829 C C . GLN A 1 98 ? -9.567 -2.991 20.359 1.00 90.56 98 GLN A C 1
ATOM 831 O O . GLN A 1 98 ? -9.426 -3.532 19.263 1.00 90.56 98 GLN A O 1
ATOM 836 N N . ALA A 1 99 ? -8.533 -2.743 21.171 1.00 93.56 99 ALA A N 1
ATOM 837 C CA . ALA A 1 99 ? -7.168 -3.170 20.870 1.00 93.56 99 ALA A CA 1
ATOM 838 C C . ALA A 1 99 ? -7.085 -4.699 20.724 1.00 93.56 99 ALA A C 1
ATOM 840 O O . ALA A 1 99 ? -6.551 -5.199 19.740 1.00 93.56 99 ALA A O 1
ATOM 841 N N . GLN A 1 100 ? -7.682 -5.439 21.665 1.00 95.00 100 GLN A N 1
ATOM 842 C CA . GLN A 1 100 ? -7.732 -6.906 21.655 1.00 95.00 100 GLN A CA 1
ATOM 843 C C . GLN A 1 100 ? -8.584 -7.476 20.510 1.00 95.00 100 GLN A C 1
ATOM 845 O O . GLN A 1 100 ? -8.379 -8.616 20.094 1.00 95.00 100 GLN A O 1
ATOM 850 N N . ALA A 1 101 ? -9.534 -6.700 19.985 1.00 95.06 101 ALA A N 1
ATOM 851 C CA . ALA A 1 101 ? -10.334 -7.090 18.831 1.00 95.06 101 ALA A CA 1
ATOM 852 C C . ALA A 1 101 ? -9.557 -7.009 17.505 1.00 95.06 101 ALA A C 1
ATOM 854 O O . ALA A 1 101 ? -9.999 -7.606 16.518 1.00 95.06 101 ALA A O 1
ATOM 855 N N . ILE A 1 102 ? -8.419 -6.301 17.459 1.00 96.94 102 ILE A N 1
ATOM 856 C CA . ILE A 1 102 ? -7.523 -6.280 16.298 1.00 96.94 102 ILE A CA 1
ATOM 857 C C . ILE A 1 102 ? -6.715 -7.576 16.295 1.00 96.94 102 ILE A C 1
ATOM 859 O O . ILE A 1 102 ? -5.895 -7.834 17.167 1.00 96.94 102 ILE A O 1
ATOM 863 N N . THR A 1 103 ? -6.967 -8.405 15.291 1.00 96.44 103 THR A N 1
ATOM 864 C CA . THR A 1 103 ? -6.418 -9.769 15.197 1.00 96.44 103 THR A CA 1
ATOM 865 C C . THR A 1 103 ? -5.194 -9.860 14.301 1.00 96.44 103 THR A C 1
ATOM 867 O O . THR A 1 103 ? -4.392 -10.781 14.434 1.00 96.44 103 THR A O 1
ATOM 870 N N . CYS A 1 104 ? -5.058 -8.927 13.363 1.00 97.69 104 CYS A N 1
ATOM 871 C CA . CYS A 1 104 ? -3.931 -8.860 12.451 1.00 97.69 104 CYS A CA 1
ATOM 872 C C . CYS A 1 104 ? -3.766 -7.423 11.973 1.00 97.69 104 CYS A C 1
ATOM 874 O O . CYS A 1 104 ? -4.745 -6.761 11.629 1.00 97.69 104 CYS A O 1
ATOM 876 N N . PHE A 1 105 ? -2.539 -6.935 11.938 1.00 98.19 105 PHE A N 1
ATOM 877 C CA . PHE A 1 105 ? -2.213 -5.642 11.364 1.00 98.19 105 PHE A CA 1
ATOM 878 C C . PHE A 1 105 ? -0.855 -5.715 10.689 1.00 98.19 105 PHE A C 1
ATOM 880 O O . PHE A 1 105 ? -0.022 -6.564 11.009 1.00 98.19 105 PHE A O 1
ATOM 887 N N . GLY A 1 106 ? -0.614 -4.813 9.750 1.00 97.56 106 GLY A N 1
ATOM 888 C CA . GLY A 1 106 ? 0.685 -4.775 9.113 1.00 97.56 106 GLY A CA 1
ATOM 889 C C . GLY A 1 106 ? 0.944 -3.543 8.282 1.00 97.56 106 GLY A C 1
ATOM 890 O O . GLY A 1 106 ? 0.038 -2.821 7.852 1.00 97.56 106 GLY A O 1
ATOM 891 N N . ILE A 1 107 ? 2.226 -3.325 8.034 1.00 97.75 107 ILE A N 1
ATOM 892 C CA . ILE A 1 107 ? 2.729 -2.240 7.211 1.00 97.75 107 ILE A CA 1
ATOM 893 C C . ILE A 1 107 ? 3.582 -2.807 6.083 1.00 97.75 107 ILE A C 1
ATOM 895 O O . ILE A 1 107 ? 4.353 -3.745 6.251 1.00 97.75 107 ILE A O 1
ATOM 899 N N . ARG A 1 108 ? 3.411 -2.222 4.901 1.00 96.19 108 ARG A N 1
ATOM 900 C CA . ARG A 1 108 ? 4.273 -2.435 3.750 1.00 96.19 108 ARG A CA 1
ATOM 901 C C . ARG A 1 108 ? 4.704 -1.065 3.268 1.00 96.19 108 ARG A C 1
ATOM 903 O O . ARG A 1 108 ? 3.854 -0.234 2.966 1.00 96.19 108 ARG A O 1
ATOM 910 N N . ASP A 1 109 ? 6.009 -0.868 3.229 1.00 95.62 109 ASP A N 1
ATOM 911 C CA . ASP A 1 109 ? 6.652 0.324 2.699 1.00 95.62 109 ASP A CA 1
ATOM 912 C C . ASP A 1 109 ? 7.415 -0.089 1.447 1.00 95.62 109 ASP A C 1
ATOM 914 O O . ASP A 1 109 ? 8.387 -0.841 1.529 1.00 95.62 109 ASP A O 1
ATOM 918 N N . TRP A 1 110 ? 6.903 0.346 0.299 1.00 94.88 110 TRP A N 1
ATOM 919 C CA . TRP A 1 110 ? 7.497 0.081 -1.006 1.00 94.88 110 TRP A CA 1
ATOM 920 C C . TRP A 1 110 ? 8.729 0.950 -1.280 1.00 94.88 110 TRP A C 1
ATOM 922 O O . TRP A 1 110 ? 9.497 0.617 -2.169 1.00 94.88 110 TRP A O 1
ATOM 932 N N . GLY A 1 111 ? 8.951 2.019 -0.509 1.00 92.88 111 GLY A N 1
ATOM 933 C CA . GLY A 1 111 ? 10.129 2.879 -0.634 1.00 92.88 111 GLY A CA 1
ATOM 934 C C . GLY A 1 111 ? 11.397 2.306 0.006 1.00 92.88 111 GLY A C 1
ATOM 935 O O . GLY A 1 111 ? 12.455 2.917 -0.102 1.00 92.88 111 GLY A O 1
ATOM 936 N N . LYS A 1 112 ? 11.323 1.154 0.687 1.00 93.31 112 LYS A N 1
ATOM 937 C CA . LYS A 1 112 ? 12.499 0.478 1.259 1.00 93.31 112 LYS A CA 1
ATOM 938 C C . LYS A 1 112 ? 13.101 -0.545 0.297 1.00 93.31 112 LYS A C 1
ATOM 940 O O . LYS A 1 112 ? 12.411 -1.114 -0.552 1.00 93.31 112 LYS A O 1
ATOM 945 N N . GLU A 1 113 ? 14.387 -0.833 0.494 1.00 93.81 113 GLU A N 1
ATOM 946 C CA . GLU A 1 113 ? 15.090 -1.923 -0.188 1.00 93.81 113 GLU A CA 1
ATOM 947 C C . GLU A 1 113 ? 14.306 -3.244 -0.070 1.00 93.81 113 GLU A C 1
ATOM 949 O O . GLU A 1 113 ? 13.808 -3.566 1.015 1.00 93.81 113 GLU A O 1
ATOM 954 N N . PRO A 1 114 ? 14.235 -4.072 -1.122 1.00 92.19 114 PRO A N 1
ATOM 955 C CA . PRO A 1 114 ? 14.890 -3.910 -2.424 1.00 92.19 114 PRO A CA 1
ATOM 956 C C . PRO A 1 114 ? 14.028 -3.199 -3.488 1.00 92.19 114 PRO A C 1
ATOM 958 O O . PRO A 1 114 ? 14.353 -3.288 -4.664 1.00 92.19 114 PRO A O 1
ATOM 961 N N . PHE A 1 115 ? 12.897 -2.584 -3.123 1.00 91.00 115 PHE A N 1
ATOM 962 C CA . PHE A 1 115 ? 11.945 -2.048 -4.109 1.00 91.00 115 PHE A CA 1
ATOM 963 C C . PHE A 1 115 ? 12.155 -0.565 -4.393 1.00 91.00 115 PHE A C 1
ATOM 965 O O . PHE A 1 115 ? 12.026 -0.157 -5.539 1.00 91.00 115 PHE A O 1
ATOM 972 N N . GLU A 1 116 ? 12.471 0.218 -3.357 1.00 90.69 116 GLU A N 1
ATOM 973 C CA . GLU A 1 116 ? 12.860 1.639 -3.432 1.00 90.69 116 GLU A CA 1
ATOM 974 C C . GLU A 1 116 ? 11.789 2.603 -3.991 1.00 90.69 116 GLU A C 1
ATOM 976 O O . GLU A 1 116 ? 11.906 3.816 -3.823 1.00 90.69 116 GLU A O 1
ATOM 981 N N . ALA A 1 117 ? 10.702 2.090 -4.569 1.00 91.75 117 ALA A N 1
ATOM 982 C CA . ALA A 1 117 ? 9.498 2.815 -4.946 1.00 91.75 117 ALA A CA 1
ATOM 983 C C . ALA A 1 117 ? 8.289 1.867 -5.067 1.00 91.75 117 ALA A C 1
ATOM 985 O O . ALA A 1 117 ? 8.422 0.667 -5.310 1.00 91.75 117 ALA A O 1
ATOM 986 N N . GLY A 1 118 ? 7.080 2.418 -4.909 1.00 88.81 118 GLY A N 1
ATOM 987 C CA . GLY A 1 118 ? 5.826 1.697 -5.183 1.00 88.81 118 GLY A CA 1
ATOM 988 C C . GLY A 1 118 ? 5.322 1.856 -6.618 1.00 88.81 118 GLY A C 1
ATOM 989 O O . GLY A 1 118 ? 4.668 0.958 -7.138 1.00 88.81 118 GLY A O 1
ATOM 990 N N . CYS A 1 119 ? 5.622 2.995 -7.234 1.00 89.75 119 CYS A N 1
ATOM 991 C CA . CYS A 1 119 ? 5.339 3.333 -8.624 1.00 89.75 119 CYS A CA 1
ATOM 992 C C . CYS A 1 119 ? 6.236 4.507 -9.044 1.00 89.75 119 CYS A C 1
ATOM 994 O O . CYS A 1 119 ? 6.907 5.106 -8.194 1.00 89.75 119 CYS A O 1
ATOM 996 N N . TYR A 1 120 ? 6.245 4.836 -10.334 1.00 91.44 120 TYR A N 1
ATOM 997 C CA . TYR A 1 120 ? 7.026 5.944 -10.877 1.00 91.44 120 TYR A CA 1
ATOM 998 C C . TYR A 1 120 ? 6.142 6.862 -11.705 1.00 91.44 120 TYR A C 1
ATOM 1000 O O . TYR A 1 120 ? 5.207 6.411 -12.350 1.00 91.44 120 TYR A O 1
ATOM 1008 N N . VAL A 1 121 ? 6.480 8.147 -11.732 1.00 92.38 121 VAL A N 1
ATOM 1009 C CA . VAL A 1 121 ? 5.797 9.137 -12.566 1.00 92.38 121 VAL A CA 1
ATOM 1010 C C . VAL A 1 121 ? 6.842 9.907 -13.358 1.00 92.38 121 VAL A C 1
ATOM 1012 O O . VAL A 1 121 ? 7.916 10.230 -12.836 1.00 92.38 121 VAL A O 1
ATOM 1015 N N . TRP A 1 122 ? 6.547 10.198 -14.625 1.00 95.12 122 TRP A N 1
ATOM 1016 C CA . TRP A 1 122 ? 7.410 11.049 -15.435 1.00 95.12 122 TRP A CA 1
ATOM 1017 C C . TRP A 1 122 ? 7.561 12.426 -14.797 1.00 95.12 122 TRP A C 1
ATOM 1019 O O . TRP A 1 122 ? 6.595 13.050 -14.356 1.00 95.12 122 TRP A O 1
ATOM 1029 N N . LYS A 1 123 ? 8.799 12.920 -14.767 1.00 95.06 123 LYS A N 1
ATOM 1030 C CA . LYS A 1 123 ? 9.052 14.302 -14.371 1.00 95.06 123 LYS A CA 1
ATOM 1031 C C . LYS A 1 123 ? 8.456 15.254 -15.416 1.00 95.06 123 LYS A C 1
ATOM 1033 O O . LYS A 1 123 ? 8.361 14.876 -16.588 1.00 95.06 123 LYS A O 1
ATOM 1038 N N . PRO A 1 124 ? 8.101 16.487 -15.017 1.00 95.12 124 PRO A N 1
ATOM 1039 C CA . PRO A 1 124 ? 7.767 17.536 -15.971 1.00 95.12 124 PRO A CA 1
ATOM 1040 C C . PRO A 1 124 ? 8.837 17.663 -17.064 1.00 95.12 124 PRO A C 1
ATOM 1042 O O . PRO A 1 124 ? 10.007 17.378 -16.816 1.00 95.12 124 PRO A O 1
ATOM 1045 N N . GLU A 1 125 ? 8.417 18.087 -18.259 1.00 94.69 125 GLU A N 1
ATOM 1046 C CA . GLU A 1 125 ? 9.282 18.370 -19.423 1.00 94.69 125 GLU A CA 1
ATOM 1047 C C . GLU A 1 125 ? 9.957 17.150 -20.076 1.00 94.69 125 GLU A C 1
ATOM 1049 O O . GLU A 1 125 ? 10.649 17.290 -21.084 1.00 94.69 125 GLU A O 1
ATOM 1054 N N . ILE A 1 126 ? 9.714 15.935 -19.578 1.00 95.00 126 ILE A N 1
ATOM 1055 C CA . ILE A 1 126 ? 10.186 14.725 -20.250 1.00 95.00 126 ILE A CA 1
ATOM 1056 C C . ILE A 1 126 ? 9.357 14.456 -21.507 1.00 95.00 126 ILE A C 1
ATOM 1058 O O . ILE A 1 126 ? 8.135 14.306 -21.458 1.00 95.00 126 ILE A O 1
ATOM 1062 N N . LEU A 1 127 ? 10.046 14.313 -22.640 1.00 95.88 127 LEU A N 1
ATOM 1063 C CA . LEU A 1 127 ? 9.463 13.822 -23.885 1.00 95.88 127 LEU A CA 1
ATOM 1064 C C . LEU A 1 127 ? 9.260 12.306 -23.768 1.00 95.88 127 LEU A C 1
ATOM 1066 O O . LEU A 1 127 ? 10.146 11.512 -24.096 1.00 95.88 127 LEU A O 1
ATOM 1070 N N . VAL A 1 128 ? 8.097 11.918 -23.240 1.00 95.00 128 VAL A N 1
ATOM 1071 C CA . VAL A 1 128 ? 7.752 10.530 -22.887 1.00 95.00 128 VAL A CA 1
ATOM 1072 C C . VAL A 1 128 ? 7.915 9.584 -24.074 1.00 95.00 128 VAL A C 1
ATOM 1074 O O . VAL A 1 128 ? 8.645 8.602 -23.964 1.00 95.00 128 VAL A O 1
ATOM 1077 N N . ASP A 1 129 ? 7.323 9.904 -25.225 1.00 94.69 129 ASP A N 1
ATOM 1078 C CA . ASP A 1 129 ? 7.367 9.030 -26.405 1.00 94.69 129 ASP A CA 1
ATOM 1079 C C . ASP A 1 129 ? 8.798 8.795 -26.905 1.00 94.69 129 ASP A C 1
ATOM 1081 O O . ASP A 1 129 ? 9.171 7.669 -27.234 1.00 94.69 129 ASP A O 1
ATOM 1085 N N . GLN A 1 130 ? 9.629 9.844 -26.906 1.00 95.75 130 GLN A N 1
ATOM 1086 C CA . GLN A 1 130 ? 11.034 9.741 -27.308 1.00 95.75 130 GLN A CA 1
ATOM 1087 C C . GLN A 1 130 ? 11.837 8.909 -26.310 1.00 95.75 130 GLN A C 1
ATOM 1089 O O . GLN A 1 130 ? 12.659 8.086 -26.706 1.00 95.75 130 GLN A O 1
ATOM 1094 N N . SER A 1 131 ? 11.565 9.091 -25.018 1.00 95.81 131 SER A N 1
ATOM 1095 C CA . SER A 1 131 ? 12.226 8.356 -23.942 1.00 95.81 131 SER A CA 1
ATOM 1096 C C . SER A 1 131 ? 11.883 6.866 -24.003 1.00 95.81 131 SER A C 1
ATOM 1098 O O . SER A 1 131 ? 12.779 6.028 -23.959 1.00 95.81 131 SER A O 1
ATOM 1100 N N . ILE A 1 132 ? 10.603 6.523 -24.185 1.00 96.06 132 ILE A N 1
ATOM 1101 C CA . ILE A 1 132 ? 10.152 5.135 -24.357 1.00 96.06 132 ILE A CA 1
ATOM 1102 C C . ILE A 1 132 ? 10.777 4.520 -25.615 1.00 96.06 132 ILE A C 1
ATOM 1104 O O . ILE A 1 132 ? 11.285 3.403 -25.551 1.00 96.06 132 ILE A O 1
ATOM 1108 N N . ALA A 1 133 ? 10.789 5.234 -26.745 1.00 94.12 133 ALA A N 1
AT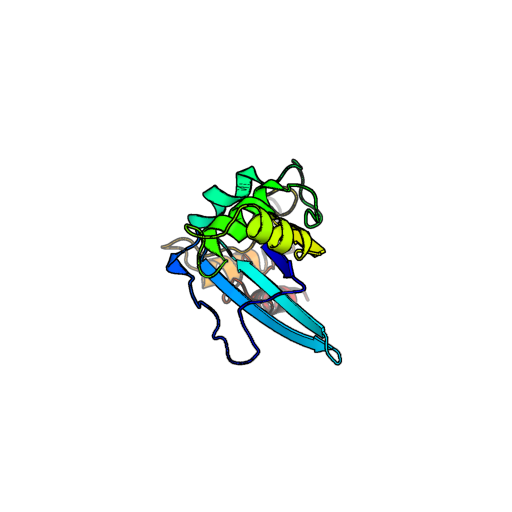OM 1109 C CA . ALA A 1 133 ? 11.385 4.739 -27.987 1.00 94.12 133 ALA A CA 1
ATOM 1110 C C . ALA A 1 133 ? 12.901 4.505 -27.864 1.00 94.12 133 ALA A C 1
ATOM 1112 O O . ALA A 1 133 ? 13.409 3.497 -28.354 1.00 94.12 133 ALA A O 1
ATOM 1113 N N . ALA A 1 134 ? 13.619 5.404 -27.186 1.00 94.12 134 ALA A N 1
ATOM 1114 C CA . ALA A 1 134 ? 15.049 5.259 -26.936 1.00 94.12 134 ALA A CA 1
ATOM 1115 C C . ALA A 1 134 ? 15.351 4.054 -26.030 1.00 94.12 134 ALA A C 1
ATOM 1117 O O . ALA A 1 134 ? 16.261 3.280 -26.314 1.00 94.12 134 ALA A O 1
ATOM 1118 N N . LEU A 1 135 ? 14.557 3.862 -24.973 1.00 95.56 135 LEU A N 1
ATOM 1119 C CA . LEU A 1 135 ? 14.712 2.750 -24.031 1.00 95.56 135 LEU A CA 1
ATOM 1120 C C . LEU A 1 135 ? 14.270 1.403 -24.615 1.00 95.56 135 LEU A C 1
ATOM 1122 O O . LEU A 1 135 ? 14.763 0.360 -24.185 1.00 95.56 135 LEU A O 1
ATOM 1126 N N . ALA A 1 136 ? 13.384 1.409 -25.613 1.00 95.56 136 ALA A N 1
ATOM 1127 C CA . ALA A 1 136 ? 12.905 0.191 -26.249 1.00 95.56 136 ALA A CA 1
ATOM 1128 C C . ALA A 1 136 ? 14.015 -0.580 -26.978 1.00 95.56 136 ALA A C 1
ATOM 1130 O O . ALA A 1 136 ? 13.925 -1.802 -27.079 1.00 95.56 136 ALA A O 1
ATOM 1131 N N . SER A 1 137 ? 15.032 0.110 -27.508 1.00 94.62 137 SER A N 1
ATOM 1132 C CA . SER A 1 137 ? 16.157 -0.517 -28.209 1.00 94.62 137 SER A CA 1
ATOM 1133 C C . SER A 1 137 ? 17.321 0.466 -28.423 1.00 94.62 137 SER A C 1
ATOM 1135 O O . SER A 1 137 ? 17.233 1.427 -29.203 1.00 94.62 137 SER A O 1
ATOM 1137 N N . PHE A 1 138 ? 18.441 0.198 -27.750 1.00 92.94 138 PHE A N 1
ATOM 1138 C CA . PHE A 1 138 ? 19.683 0.970 -27.845 1.00 92.94 138 PHE A CA 1
ATOM 1139 C C . PHE A 1 138 ? 20.924 0.073 -27.693 1.00 92.94 138 PHE A C 1
ATOM 1141 O O . PHE A 1 138 ? 20.815 -1.109 -27.377 1.00 92.94 138 PHE A O 1
ATOM 1148 N N . GLY A 1 139 ? 22.105 0.617 -27.990 1.00 90.69 139 GLY A N 1
ATOM 1149 C CA . GLY A 1 139 ? 23.402 -0.042 -27.789 1.00 90.69 139 GLY A CA 1
ATOM 1150 C C . GLY A 1 139 ? 24.288 0.767 -26.839 1.00 90.69 139 GLY A C 1
ATOM 1151 O O . GLY A 1 139 ? 24.008 1.938 -26.577 1.00 90.69 139 GLY A O 1
ATOM 1152 N N . LEU A 1 140 ? 25.353 0.159 -26.315 1.00 88.19 140 LEU A N 1
ATOM 1153 C CA . LEU A 1 140 ? 26.363 0.874 -25.516 1.00 88.19 140 LEU A CA 1
ATOM 1154 C C . LEU A 1 140 ? 27.380 1.553 -26.435 1.00 88.19 140 LEU A C 1
ATOM 1156 O O . LEU A 1 140 ? 27.455 1.206 -27.605 1.00 88.19 140 LEU A O 1
ATOM 1160 N N . ALA A 1 141 ? 28.162 2.498 -25.904 1.00 78.31 141 ALA A N 1
ATOM 1161 C CA . ALA A 1 141 ? 29.085 3.372 -26.642 1.00 78.31 141 ALA A CA 1
ATOM 1162 C C . ALA A 1 141 ? 29.767 2.726 -27.870 1.00 78.31 141 ALA A C 1
ATOM 1164 O O . ALA A 1 141 ? 29.558 3.181 -28.992 1.00 78.31 141 ALA A O 1
ATOM 1165 N N . ASP A 1 142 ? 30.488 1.618 -27.686 1.00 71.94 142 ASP A N 1
ATOM 1166 C CA . ASP A 1 142 ? 31.259 0.966 -28.763 1.00 71.94 142 ASP A CA 1
ATOM 1167 C C . ASP A 1 142 ? 30.404 0.099 -29.713 1.00 71.94 142 ASP A C 1
ATOM 1169 O O . ASP A 1 142 ? 30.906 -0.530 -30.641 1.00 71.94 142 ASP A O 1
ATOM 1173 N N . SER A 1 143 ? 29.095 0.031 -29.472 1.00 74.31 143 SER A N 1
ATOM 1174 C CA . SER A 1 143 ? 28.139 -0.881 -30.108 1.00 74.31 143 SER A CA 1
ATOM 1175 C C . SER A 1 143 ? 26.766 -0.238 -30.344 1.00 74.31 143 SER A C 1
ATOM 1177 O O . SER A 1 143 ? 25.747 -0.928 -30.373 1.00 74.31 143 SER A O 1
ATOM 1179 N N . ILE A 1 144 ? 26.712 1.084 -30.559 1.00 72.19 144 ILE A N 1
ATOM 1180 C CA . ILE A 1 144 ? 25.460 1.824 -30.828 1.00 72.19 144 ILE A CA 1
ATOM 1181 C C . ILE A 1 144 ? 24.665 1.195 -31.987 1.00 72.19 144 ILE A C 1
ATOM 1183 O O . ILE A 1 144 ? 23.434 1.186 -31.966 1.00 72.19 144 ILE A O 1
ATOM 1187 N N . SER A 1 145 ? 25.358 0.613 -32.970 1.00 78.38 145 SER A N 1
ATOM 1188 C CA . SER A 1 145 ? 24.749 -0.083 -34.107 1.00 78.38 145 SER A CA 1
ATOM 1189 C C . SER A 1 145 ? 24.053 -1.400 -33.746 1.00 78.38 145 SER A C 1
ATOM 1191 O O . SER A 1 145 ? 23.162 -1.812 -34.483 1.00 78.38 145 SER A O 1
ATOM 1193 N N . LEU A 1 146 ? 24.416 -2.056 -32.636 1.00 80.50 146 LEU A N 1
ATOM 1194 C CA . LEU A 1 146 ? 23.902 -3.384 -32.283 1.00 80.50 146 LEU A CA 1
ATOM 1195 C C . LEU A 1 146 ? 22.492 -3.356 -31.680 1.00 80.50 146 LEU A C 1
ATOM 1197 O O . LEU A 1 146 ? 21.843 -4.395 -31.688 1.00 80.50 146 LEU A O 1
ATOM 1201 N N . ARG A 1 147 ? 22.009 -2.194 -31.201 1.00 87.62 147 ARG A N 1
ATOM 1202 C CA . ARG A 1 147 ? 20.640 -1.939 -30.686 1.00 87.62 147 ARG A CA 1
ATOM 1203 C C . ARG A 1 147 ? 19.994 -3.107 -29.902 1.00 87.62 147 ARG A C 1
ATOM 1205 O O . ARG A 1 147 ? 18.789 -3.339 -29.981 1.00 87.62 147 ARG A O 1
ATOM 1212 N N . ASN A 1 148 ? 20.804 -3.828 -29.132 1.00 90.69 148 ASN A N 1
ATOM 1213 C CA . ASN A 1 148 ? 20.491 -5.121 -28.519 1.00 90.69 148 ASN A CA 1
ATOM 1214 C C . ASN A 1 148 ? 20.190 -5.028 -27.016 1.00 90.69 148 ASN A C 1
ATOM 1216 O O . ASN A 1 148 ? 20.076 -6.051 -26.340 1.00 90.69 148 ASN A O 1
ATOM 1220 N N . ILE A 1 149 ? 20.113 -3.812 -26.476 1.00 94.00 149 ILE A N 1
ATOM 1221 C CA . ILE A 1 149 ? 19.729 -3.559 -25.092 1.00 94.00 149 ILE A CA 1
ATOM 1222 C C . ILE A 1 149 ? 18.335 -2.963 -25.076 1.00 94.00 149 ILE A C 1
ATOM 1224 O O . ILE A 1 149 ? 18.021 -2.023 -25.809 1.00 94.00 149 ILE A O 1
ATOM 1228 N N . HIS A 1 150 ? 17.513 -3.519 -24.196 1.00 95.75 150 HIS A N 1
ATOM 1229 C CA . HIS A 1 150 ? 16.113 -3.178 -24.074 1.00 95.75 150 HIS A CA 1
ATOM 1230 C C . HIS A 1 150 ? 15.781 -2.923 -22.611 1.00 95.75 150 HIS A C 1
ATOM 1232 O O . HIS A 1 150 ? 16.098 -3.732 -21.738 1.00 95.75 150 HIS A O 1
ATOM 1238 N N . ILE A 1 151 ? 15.108 -1.809 -22.348 1.00 96.62 151 ILE A N 1
ATOM 1239 C CA . ILE A 1 151 ? 14.558 -1.483 -21.040 1.00 96.62 151 ILE A CA 1
ATOM 1240 C C . ILE A 1 151 ? 13.043 -1.389 -21.198 1.00 96.62 151 ILE A C 1
ATOM 1242 O O . ILE A 1 151 ? 12.524 -0.547 -21.925 1.00 96.62 151 ILE A O 1
ATOM 1246 N N . CYS A 1 152 ? 12.328 -2.259 -20.488 1.00 96.19 152 CYS A N 1
ATOM 1247 C CA . CYS A 1 152 ? 10.879 -2.187 -20.349 1.00 96.19 152 CYS A CA 1
ATOM 1248 C C . CYS A 1 152 ? 10.469 -2.308 -18.886 1.00 96.19 152 CYS A C 1
ATOM 1250 O O . CYS A 1 152 ? 11.150 -2.933 -18.073 1.00 96.19 152 CYS A O 1
ATOM 1252 N N . GLY A 1 153 ? 9.304 -1.767 -18.564 1.00 95.44 153 GLY A N 1
ATOM 1253 C CA . GLY A 1 153 ? 8.746 -1.820 -17.222 1.00 95.44 153 GLY A CA 1
ATOM 1254 C C . GLY A 1 153 ? 7.652 -0.783 -17.053 1.00 95.44 153 GLY A C 1
ATOM 1255 O O . GLY A 1 153 ? 7.464 0.071 -17.914 1.00 95.44 153 GLY A O 1
ATOM 1256 N N . GLU A 1 154 ? 6.924 -0.859 -15.942 1.00 96.06 154 GLU A N 1
ATOM 1257 C CA . GLU A 1 154 ? 5.902 0.143 -15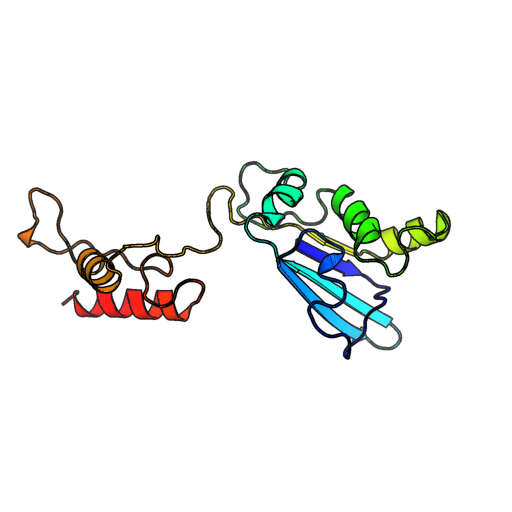.615 1.00 96.06 154 GLU A CA 1
ATOM 1258 C C . GLU A 1 154 ? 6.517 1.552 -15.521 1.00 96.06 154 GLU A C 1
ATOM 1260 O O . GLU A 1 154 ? 5.962 2.482 -16.106 1.00 96.06 154 GLU A O 1
ATOM 1265 N N . ALA A 1 155 ? 7.711 1.674 -14.930 1.00 95.31 155 ALA A N 1
ATOM 1266 C CA . ALA A 1 155 ? 8.415 2.945 -14.766 1.00 95.31 155 ALA A CA 1
ATOM 1267 C C . ALA A 1 155 ? 8.670 3.703 -16.080 1.00 95.31 155 ALA A C 1
ATOM 1269 O O . ALA A 1 155 ? 8.610 4.931 -16.117 1.00 95.31 155 ALA A O 1
ATOM 1270 N N . TYR A 1 156 ? 8.916 2.959 -17.162 1.00 95.19 156 TYR A N 1
ATOM 1271 C CA . TYR A 1 156 ? 9.230 3.471 -18.497 1.00 95.19 156 TYR A CA 1
ATOM 1272 C C . TYR A 1 156 ? 8.091 3.159 -19.472 1.00 95.19 156 TYR A C 1
ATOM 1274 O O . TYR A 1 156 ? 8.293 2.601 -20.555 1.00 95.19 156 TYR A O 1
ATOM 1282 N N . SER A 1 157 ? 6.865 3.458 -19.045 1.00 96.06 157 SER A N 1
ATOM 1283 C CA . SER A 1 157 ? 5.656 3.256 -19.836 1.00 96.06 157 SER A CA 1
ATOM 1284 C C . SER A 1 157 ? 4.852 4.543 -19.992 1.00 96.06 157 SER A C 1
ATOM 1286 O O . SER A 1 157 ? 5.076 5.536 -19.300 1.00 96.06 157 SER A O 1
ATOM 1288 N N . ASP A 1 158 ? 3.898 4.507 -20.917 1.00 94.25 158 ASP A N 1
ATOM 1289 C CA . ASP A 1 158 ? 2.910 5.560 -21.154 1.00 94.25 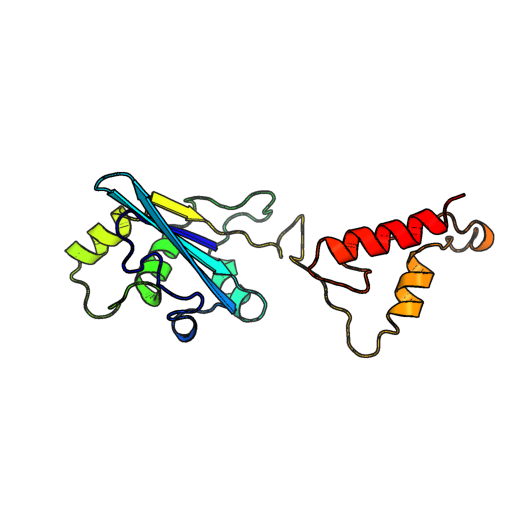158 ASP A CA 1
ATOM 1290 C C . ASP A 1 158 ? 1.703 5.461 -20.204 1.00 94.25 158 ASP A C 1
ATOM 1292 O O . ASP A 1 158 ? 0.772 6.259 -20.285 1.00 94.25 158 ASP A O 1
ATOM 1296 N N . PHE A 1 159 ? 1.693 4.460 -19.316 1.00 95.31 159 PHE A N 1
ATOM 1297 C CA . PHE A 1 159 ? 0.593 4.204 -18.395 1.00 95.31 159 PHE A CA 1
ATOM 1298 C C . PHE A 1 159 ? 1.104 3.673 -17.052 1.00 95.31 159 PHE A C 1
ATOM 1300 O O . PHE A 1 159 ? 0.846 2.530 -16.659 1.00 95.31 159 PHE A O 1
ATOM 1307 N N . GLN A 1 160 ? 1.871 4.542 -16.396 1.00 94.94 160 GLN A N 1
ATOM 1308 C CA . GLN A 1 160 ? 2.465 4.364 -15.073 1.00 94.94 160 GLN A CA 1
ATOM 1309 C C . GLN A 1 160 ? 1.425 4.017 -14.000 1.00 94.94 160 GLN A C 1
ATOM 1311 O O . GLN A 1 160 ? 0.241 4.297 -14.149 1.00 94.94 160 GLN A O 1
ATOM 1316 N N . GLU A 1 161 ? 1.880 3.373 -12.932 1.00 91.00 161 GLU A N 1
ATOM 1317 C CA . GLU A 1 161 ? 1.130 2.796 -11.809 1.00 91.00 161 GLU A CA 1
ATOM 1318 C C . GLU A 1 161 ? 0.278 1.560 -12.146 1.00 91.00 161 GLU A C 1
ATOM 1320 O O . GLU A 1 161 ? -0.201 0.863 -11.248 1.00 91.00 161 GLU A O 1
ATOM 1325 N N . PHE A 1 162 ? 0.123 1.220 -13.429 1.00 95.12 162 PHE A N 1
ATOM 1326 C CA . PHE A 1 162 ? -0.727 0.116 -13.866 1.00 95.12 162 PHE A CA 1
ATOM 1327 C C . PHE A 1 162 ? 0.059 -1.035 -14.495 1.00 95.12 162 PHE A C 1
ATOM 1329 O O . PHE A 1 162 ? 0.988 -0.858 -15.284 1.00 95.12 162 PHE A O 1
ATOM 1336 N N . ILE A 1 163 ? -0.431 -2.259 -14.268 1.00 96.44 163 ILE A N 1
ATOM 1337 C CA . ILE A 1 163 ? 0.050 -3.474 -14.953 1.00 96.44 163 ILE A CA 1
ATOM 1338 C C . ILE A 1 163 ? 0.017 -3.290 -16.477 1.00 96.44 163 ILE A C 1
ATOM 1340 O O . ILE A 1 163 ? 0.913 -3.740 -17.190 1.00 96.44 163 ILE A O 1
ATOM 1344 N N . LYS A 1 164 ? -0.999 -2.585 -16.984 1.00 96.94 164 LYS A N 1
ATOM 1345 C CA . LYS A 1 164 ? -1.137 -2.288 -18.410 1.00 96.94 164 LYS A CA 1
ATOM 1346 C C . LYS A 1 164 ? 0.052 -1.485 -18.957 1.00 96.94 164 LYS A C 1
ATOM 1348 O O . LYS A 1 164 ? 0.473 -1.785 -20.069 1.00 96.94 164 LYS A O 1
ATOM 1353 N N . GLY A 1 165 ? 0.631 -0.551 -18.197 1.00 96.50 165 GLY A N 1
ATOM 1354 C CA . GLY A 1 165 ? 1.849 0.163 -18.595 1.00 96.50 165 GLY A CA 1
ATOM 1355 C C . GLY A 1 165 ? 3.035 -0.778 -18.787 1.00 96.50 165 GLY A C 1
ATOM 1356 O O . GLY A 1 165 ? 3.658 -0.784 -19.850 1.00 96.50 165 GLY A O 1
ATOM 1357 N N . ARG A 1 166 ? 3.275 -1.675 -17.818 1.00 96.38 166 ARG A N 1
ATOM 1358 C CA . ARG A 1 166 ? 4.315 -2.716 -17.926 1.00 96.38 166 ARG A CA 1
ATOM 1359 C C . ARG A 1 166 ? 4.149 -3.566 -19.186 1.00 96.38 166 ARG A C 1
ATOM 1361 O O . ARG A 1 166 ? 5.124 -3.799 -19.895 1.00 96.38 166 ARG A O 1
ATOM 1368 N N . LEU A 1 167 ? 2.930 -4.033 -19.460 1.00 97.94 167 LEU A N 1
ATOM 1369 C CA . LEU A 1 167 ? 2.651 -4.889 -20.618 1.00 97.94 167 LEU A CA 1
ATOM 1370 C C . LEU A 1 167 ? 2.833 -4.145 -21.946 1.00 97.94 167 LEU A C 1
ATOM 1372 O O . LEU A 1 167 ? 3.384 -4.708 -22.889 1.00 97.94 167 LEU A O 1
ATOM 1376 N N . ARG A 1 168 ? 2.409 -2.878 -22.024 1.00 96.75 168 ARG A N 1
ATOM 1377 C CA . ARG A 1 168 ? 2.594 -2.037 -23.217 1.00 96.75 168 ARG A CA 1
ATOM 1378 C C . ARG A 1 168 ? 4.070 -1.765 -23.490 1.00 96.75 168 ARG A C 1
ATOM 1380 O O . ARG A 1 168 ? 4.509 -1.962 -24.615 1.00 96.75 168 ARG A O 1
ATOM 1387 N N . SER A 1 169 ? 4.833 -1.393 -22.462 1.00 96.94 169 SER A N 1
ATOM 1388 C CA . SER A 1 169 ? 6.283 -1.173 -22.558 1.00 96.94 169 SER A CA 1
ATOM 1389 C C . SER A 1 169 ? 7.019 -2.446 -23.007 1.00 96.94 169 SER A C 1
ATOM 1391 O O . SER A 1 169 ? 7.830 -2.402 -23.932 1.00 96.94 169 SER A O 1
ATOM 1393 N N . ALA A 1 170 ? 6.665 -3.609 -22.444 1.00 97.12 170 ALA A N 1
ATOM 1394 C CA . ALA A 1 170 ? 7.217 -4.896 -22.874 1.00 97.12 170 ALA A CA 1
ATOM 1395 C C . ALA A 1 170 ? 6.883 -5.218 -24.341 1.00 97.12 170 ALA A C 1
ATOM 1397 O O . ALA A 1 170 ? 7.754 -5.648 -25.091 1.00 97.12 170 ALA A O 1
ATOM 1398 N N . LEU A 1 171 ? 5.646 -4.964 -24.781 1.00 96.50 171 LEU A N 1
ATOM 1399 C CA . LEU A 1 171 ? 5.255 -5.144 -26.180 1.00 96.50 171 LEU A CA 1
ATOM 1400 C C . LEU A 1 171 ? 6.040 -4.219 -27.125 1.00 96.50 171 LEU A C 1
ATOM 1402 O O . LEU A 1 171 ? 6.387 -4.636 -28.228 1.00 96.50 171 LEU A O 1
ATOM 1406 N N . THR A 1 172 ? 6.328 -2.982 -26.713 1.00 96.12 172 THR A N 1
ATOM 1407 C CA . THR A 1 172 ? 7.163 -2.052 -27.488 1.00 96.12 172 THR A CA 1
ATOM 1408 C C . THR A 1 172 ? 8.570 -2.608 -27.690 1.00 96.12 172 THR A C 1
ATOM 1410 O O . THR A 1 172 ? 9.055 -2.592 -28.818 1.00 96.12 172 THR A O 1
ATOM 1413 N N . VAL A 1 173 ? 9.188 -3.156 -26.638 1.00 96.50 173 VAL A N 1
ATOM 1414 C CA . VAL A 1 173 ? 10.493 -3.836 -26.721 1.00 96.50 173 VAL A CA 1
ATOM 1415 C C . VAL A 1 173 ? 10.438 -5.060 -27.629 1.00 96.50 173 VAL A C 1
ATOM 1417 O O . VAL A 1 173 ? 11.276 -5.193 -28.513 1.00 96.50 173 VAL A O 1
ATOM 1420 N N . LEU A 1 174 ? 9.442 -5.936 -27.459 1.00 95.94 174 LEU A N 1
ATOM 1421 C CA . LEU A 1 174 ? 9.336 -7.174 -28.241 1.00 95.94 174 LEU A CA 1
ATOM 1422 C C . LEU A 1 174 ? 9.235 -6.912 -29.748 1.00 95.94 174 LEU A C 1
ATOM 1424 O O . LEU A 1 174 ? 9.734 -7.704 -30.531 1.00 95.94 174 LEU A O 1
ATOM 1428 N N . LYS A 1 175 ? 8.653 -5.783 -30.168 1.00 94.69 175 LYS A N 1
ATOM 1429 C CA . LYS A 1 175 ? 8.614 -5.372 -31.583 1.00 94.69 175 LYS A CA 1
ATOM 1430 C C . LYS A 1 175 ? 9.975 -4.954 -32.156 1.00 94.69 175 LYS A C 1
ATOM 1432 O O . LYS A 1 175 ? 10.070 -4.770 -33.363 1.00 94.69 175 LYS A O 1
ATOM 1437 N N . GLN A 1 176 ? 10.981 -4.734 -31.311 1.00 92.75 176 GLN A N 1
ATOM 1438 C CA . GLN A 1 176 ? 12.351 -4.399 -31.714 1.00 92.75 176 GLN A CA 1
ATOM 1439 C C . GLN A 1 176 ? 13.275 -5.625 -31.733 1.00 92.75 176 GLN A C 1
ATOM 1441 O O . GLN A 1 176 ? 14.396 -5.530 -32.225 1.00 92.75 176 GLN A O 1
ATOM 1446 N N . ILE A 1 177 ? 12.824 -6.755 -31.183 1.00 90.50 177 ILE A N 1
ATOM 1447 C CA . ILE A 1 177 ? 13.568 -8.012 -31.152 1.00 90.50 177 ILE A CA 1
ATOM 1448 C C . ILE A 1 177 ? 13.071 -8.844 -32.335 1.00 90.50 177 ILE A C 1
ATOM 1450 O O . ILE A 1 177 ? 11.904 -9.233 -32.363 1.00 90.50 177 ILE A O 1
ATOM 1454 N N . ASN A 1 178 ? 13.943 -9.064 -33.319 1.00 65.56 178 ASN A N 1
ATOM 1455 C CA . ASN A 1 178 ? 13.690 -9.988 -34.426 1.00 65.56 178 ASN A CA 1
ATOM 1456 C C . ASN A 1 178 ? 13.904 -11.435 -33.981 1.00 65.56 178 ASN A C 1
ATOM 1458 O O . ASN A 1 178 ? 14.957 -11.692 -33.353 1.00 65.56 178 ASN A O 1
#

Secondary structure (DSSP, 8-state):
-EEEESS-S--TTPPTTTTGGGSS-SEEEEEEEEETTEEEEEEEEE--TTTHHHHGGG---SS-SS-EES--THHHHHIIIIISS-TTS--HHHHHHHHHHEEEEEE--TTSTTT--S---PPTT--HHHHHHHHHSB--GGGGGG--B---SSTTSSSTTSHHHHHHHHHHHHTT--

Sequence (178 aa):
MFFVTKTPWWNAKTKPQTRISSIPARELHYYYREEGDEKRGMVMVYADAPSMNYWKFFVKNKSHQKAEINQDERLIEQYLKYLTPHPASIDPKERKAQAQAITCFGIRDWGKEPFEAGCYVWKPEILVDQSIAALASFGLADSISLRNIHICGEAYSDFQEFIKGRLRSALTVLKQIN

Foldseek 3Di:
DKWKFQDDPDAPPDDWPPQVVQALAPTKDKDWDDDDPTIMIMIDGHHDPPSVVVVVVQDDDQAQPDWAKPDGLVVLVRCLCRVDPCSPDQDPVNSVVRSVRTPMDTDGDLCHPPRNDLKADDDPPDPLVVQLLDQLFADDDVPRVVRPHHDAALNSAPHIPDPVRRVVSVVSNVVVPD

pLDDT: mean 92.19, std 7.3, range [54.97, 98.19]